Protein AF-A0A820SSL0-F1 (afdb_monomer_lite)

Foldseek 3Di:
DAFFDWDADPVRPDTDTFEGQAHAWAEWDQQPPPRFIKTWGQDDDDPDPQPDWTAIATTGGPAHAQPPQAHQALVGGDQVQADPVRHGVCNVRSHRHDHGDGTDGHPPPDRYDDFDCDPPDPPVRHRD

Structure (mmCIF, N/CA/C/O backbone):
data_AF-A0A820SSL0-F1
#
_entry.id   AF-A0A820SSL0-F1
#
loop_
_atom_site.group_PDB
_atom_site.id
_atom_site.type_symbol
_atom_site.label_atom_id
_atom_site.label_alt_id
_atom_site.label_comp_id
_atom_site.label_asym_id
_atom_site.label_entity_id
_atom_site.label_seq_id
_atom_site.pdbx_PDB_ins_code
_atom_site.Cartn_x
_atom_site.Cartn_y
_atom_site.Cartn_z
_atom_site.occupancy
_atom_site.B_iso_or_equiv
_atom_site.auth_seq_id
_atom_site.auth_comp_id
_atom_site.auth_asym_id
_atom_site.auth_atom_id
_atom_site.pdbx_PDB_model_num
ATOM 1 N N . SER A 1 1 ? 13.471 -0.426 10.256 1.00 48.84 1 SER A N 1
ATOM 2 C CA . SER A 1 1 ? 12.984 -0.529 8.867 1.00 48.84 1 SER A CA 1
ATOM 3 C C . SER A 1 1 ? 12.558 0.852 8.391 1.00 48.84 1 SER A C 1
ATOM 5 O O . SER A 1 1 ? 12.033 1.629 9.178 1.00 48.84 1 SER A O 1
ATOM 7 N N . ARG A 1 2 ? 12.840 1.214 7.138 1.00 61.12 2 ARG A N 1
ATOM 8 C CA . ARG A 1 2 ? 12.278 2.421 6.507 1.00 61.12 2 ARG A CA 1
ATOM 9 C C . ARG A 1 2 ? 11.179 1.932 5.554 1.00 61.12 2 ARG A C 1
ATOM 11 O O . ARG A 1 2 ? 11.377 0.899 4.927 1.00 61.12 2 ARG A O 1
ATOM 18 N N . ALA A 1 3 ? 10.042 2.624 5.486 1.00 87.81 3 ALA A N 1
ATOM 19 C CA . ALA A 1 3 ? 8.894 2.288 4.627 1.00 87.81 3 ALA A CA 1
ATOM 20 C C . ALA A 1 3 ? 8.020 1.043 4.981 1.00 87.81 3 ALA A C 1
ATOM 22 O O . ALA A 1 3 ? 7.424 0.434 4.091 1.00 87.81 3 ALA A O 1
ATOM 23 N N . SER A 1 4 ? 7.880 0.668 6.265 1.00 92.12 4 SER A N 1
ATOM 24 C CA . SER A 1 4 ? 6.981 -0.422 6.718 1.00 92.12 4 SER A CA 1
ATOM 25 C C . SER A 1 4 ? 6.323 -0.196 8.088 1.00 92.12 4 SER A C 1
ATOM 27 O O . SER A 1 4 ? 6.949 0.356 8.999 1.00 92.12 4 SER A O 1
ATOM 29 N N . VAL A 1 5 ? 5.036 -0.532 8.242 1.00 91.19 5 VAL A N 1
ATOM 30 C CA . VAL A 1 5 ? 4.324 -0.475 9.535 1.00 91.19 5 VAL A CA 1
ATOM 31 C C . VAL A 1 5 ? 4.722 -1.715 10.321 1.00 91.19 5 VAL A C 1
ATOM 33 O O . VAL A 1 5 ? 4.832 -2.799 9.749 1.00 91.19 5 VAL A O 1
ATOM 36 N N . GLN A 1 6 ? 5.051 -1.542 11.596 1.00 92.44 6 GLN A N 1
ATOM 37 C CA . GLN A 1 6 ? 5.452 -2.637 12.476 1.00 92.44 6 GLN A CA 1
ATOM 38 C C . GLN A 1 6 ? 4.385 -2.828 13.547 1.00 92.44 6 GLN A C 1
ATOM 40 O O . GLN A 1 6 ? 3.792 -1.849 14.000 1.00 92.44 6 GLN A O 1
ATOM 45 N N . VAL A 1 7 ? 4.182 -4.073 13.955 1.00 90.06 7 VAL A N 1
ATOM 46 C CA . VAL A 1 7 ? 3.406 -4.438 15.137 1.00 90.06 7 VAL A CA 1
ATOM 47 C C . VAL A 1 7 ? 4.369 -4.984 16.183 1.00 90.06 7 VAL A C 1
ATOM 49 O O . VAL A 1 7 ? 5.308 -5.707 15.854 1.00 90.06 7 VAL A O 1
ATOM 52 N N . ILE A 1 8 ? 4.168 -4.584 17.432 1.00 91.25 8 ILE A N 1
ATOM 53 C CA . ILE A 1 8 ? 4.969 -5.004 18.578 1.00 91.25 8 ILE A CA 1
ATOM 54 C C . ILE A 1 8 ? 4.033 -5.145 19.774 1.00 91.25 8 ILE A C 1
ATOM 56 O O . ILE A 1 8 ? 3.091 -4.361 19.924 1.00 91.25 8 ILE A O 1
ATOM 60 N N . ASN A 1 9 ? 4.269 -6.146 20.613 1.00 89.44 9 ASN A N 1
ATOM 61 C CA . ASN A 1 9 ? 3.546 -6.271 21.869 1.00 89.44 9 ASN A CA 1
ATOM 62 C C . ASN A 1 9 ? 3.908 -5.111 22.808 1.00 89.44 9 ASN A C 1
ATOM 64 O O . ASN A 1 9 ? 4.987 -4.526 22.715 1.00 89.44 9 ASN A O 1
ATOM 68 N N . LEU A 1 10 ? 3.023 -4.807 23.762 1.00 89.38 10 LEU A N 1
ATOM 69 C CA . LEU A 1 10 ? 3.254 -3.742 24.749 1.00 89.38 10 LEU A CA 1
ATOM 70 C C . LEU A 1 10 ? 4.480 -3.999 25.639 1.00 89.38 10 LEU A C 1
ATOM 72 O O . LEU A 1 10 ? 5.083 -3.055 26.140 1.00 89.38 10 LEU A O 1
ATOM 76 N N . ASP A 1 11 ? 4.860 -5.265 25.814 1.00 91.94 11 ASP A N 1
ATOM 77 C CA . ASP A 1 11 ? 6.071 -5.680 26.529 1.00 91.94 11 ASP A CA 1
ATOM 78 C C . ASP A 1 11 ? 7.350 -5.609 25.665 1.00 91.94 11 ASP A C 1
ATOM 80 O O . ASP A 1 11 ? 8.436 -5.949 26.133 1.00 91.94 11 ASP A O 1
ATOM 84 N N . GLY A 1 12 ? 7.236 -5.171 24.407 1.00 88.94 12 GLY A N 1
ATOM 85 C CA . GLY A 1 12 ? 8.340 -5.066 23.454 1.00 88.94 12 GLY A CA 1
ATOM 86 C C . GLY A 1 12 ? 8.670 -6.359 22.699 1.00 88.94 12 GLY A C 1
ATOM 87 O O . GLY A 1 12 ? 9.581 -6.360 21.869 1.00 88.94 12 GLY A O 1
ATOM 88 N N . SER A 1 13 ? 7.958 -7.460 22.945 1.00 92.75 13 SER A N 1
ATOM 89 C CA . SER A 1 13 ? 8.148 -8.721 22.222 1.00 92.75 13 SER A CA 1
ATOM 90 C C . SER A 1 13 ? 7.422 -8.743 20.867 1.00 92.75 13 SER A C 1
ATOM 92 O O . SER A 1 13 ? 6.624 -7.861 20.546 1.00 92.75 13 SER A O 1
ATOM 94 N N . ASN A 1 14 ? 7.705 -9.762 20.049 1.00 89.00 14 ASN A N 1
ATOM 95 C CA . ASN A 1 14 ? 7.016 -10.031 18.778 1.00 89.00 14 ASN A CA 1
ATOM 96 C C . ASN A 1 14 ? 7.006 -8.864 17.776 1.00 89.00 14 ASN A C 1
ATOM 98 O O . ASN A 1 14 ? 6.001 -8.613 17.116 1.00 89.00 14 ASN A O 1
ATOM 102 N N . ASN A 1 15 ? 8.134 -8.166 17.634 1.00 92.38 15 ASN A N 1
ATOM 103 C CA . ASN A 1 15 ? 8.278 -7.154 16.593 1.00 92.38 15 ASN A CA 1
ATOM 104 C C . 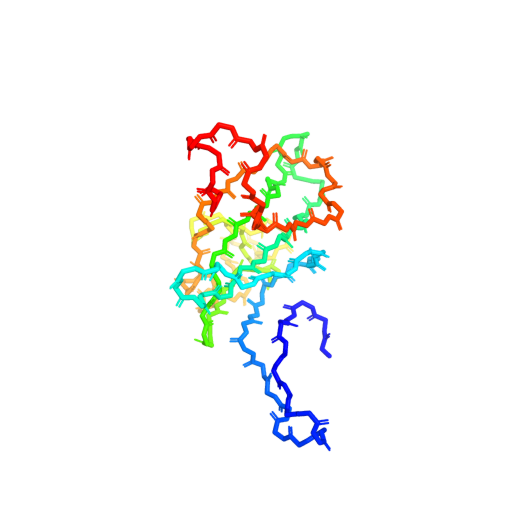ASN A 1 15 ? 8.210 -7.801 15.198 1.00 92.38 15 ASN A C 1
ATOM 106 O O . ASN A 1 15 ? 9.095 -8.575 14.824 1.00 92.38 15 ASN A O 1
ATOM 110 N N . ALA A 1 16 ? 7.175 -7.464 14.434 1.00 92.19 16 ALA A N 1
ATOM 111 C CA . ALA A 1 16 ? 6.946 -7.972 13.091 1.00 92.19 16 ALA A CA 1
ATOM 112 C C . ALA A 1 16 ? 6.541 -6.851 12.129 1.00 92.19 16 ALA A C 1
ATOM 114 O O . ALA A 1 16 ? 5.943 -5.842 12.508 1.00 92.19 16 ALA A O 1
ATOM 115 N N . THR A 1 17 ? 6.836 -7.045 10.843 1.00 94.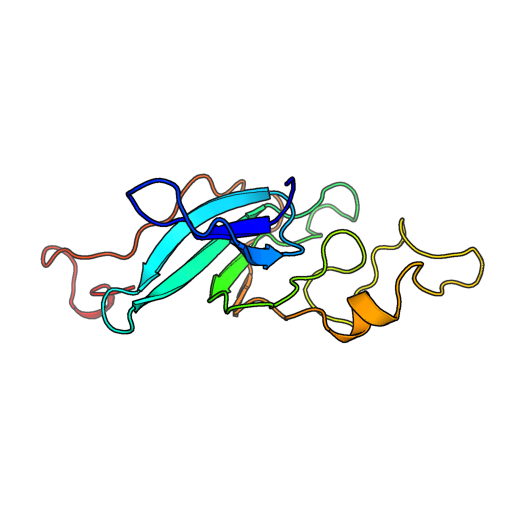56 17 THR A N 1
ATOM 116 C CA . THR A 1 17 ? 6.310 -6.165 9.797 1.00 94.56 17 THR A CA 1
ATOM 117 C C . THR A 1 17 ? 4.857 -6.511 9.528 1.00 94.56 17 THR A C 1
ATOM 119 O O . THR A 1 17 ? 4.559 -7.644 9.179 1.00 94.56 17 THR A O 1
ATOM 122 N N . PHE A 1 18 ? 3.971 -5.528 9.680 1.00 95.25 18 PHE A N 1
ATOM 123 C CA . PHE A 1 18 ? 2.548 -5.680 9.396 1.00 95.25 18 PHE A CA 1
ATOM 124 C C . PHE A 1 18 ? 2.255 -5.389 7.923 1.00 95.25 18 PHE A C 1
ATOM 126 O O . PHE A 1 18 ? 1.714 -6.226 7.228 1.00 95.25 18 PHE A O 1
ATOM 133 N N . ALA A 1 19 ? 2.690 -4.237 7.412 1.00 96.62 19 ALA A N 1
ATOM 134 C CA . ALA A 1 19 ? 2.558 -3.871 6.000 1.00 96.62 19 ALA A CA 1
ATOM 135 C C . ALA A 1 19 ? 3.795 -3.100 5.536 1.00 96.62 19 ALA A C 1
ATOM 137 O O . ALA A 1 19 ? 4.489 -2.472 6.346 1.00 96.62 19 ALA A O 1
ATOM 138 N N . TRP A 1 20 ? 4.101 -3.122 4.242 1.00 96.50 20 TRP A N 1
ATOM 139 C CA . TRP A 1 20 ? 5.352 -2.569 3.720 1.00 96.50 20 TRP A CA 1
ATOM 140 C C . TRP A 1 20 ? 5.205 -1.985 2.314 1.00 96.50 20 TRP A C 1
ATOM 142 O O . TRP A 1 20 ? 4.145 -2.038 1.699 1.00 96.50 20 TRP A O 1
ATOM 152 N N . GLY A 1 21 ? 6.259 -1.334 1.821 1.00 96.12 21 GLY A N 1
ATOM 153 C CA . GLY A 1 21 ? 6.180 -0.593 0.560 1.00 96.12 21 GLY A CA 1
ATOM 154 C C . GLY A 1 21 ? 5.387 0.704 0.671 1.00 96.12 21 GLY A C 1
ATOM 155 O O . GLY A 1 21 ? 4.758 1.117 -0.293 1.00 96.12 21 GLY A O 1
ATOM 156 N N . LEU A 1 22 ? 5.441 1.356 1.831 1.00 94.19 22 LEU A N 1
ATOM 157 C CA . LEU A 1 22 ? 4.755 2.617 2.117 1.00 94.19 22 LEU A CA 1
ATOM 158 C C . LEU A 1 22 ? 5.823 3.720 2.243 1.00 94.19 22 LEU A C 1
ATOM 160 O O . LEU A 1 22 ? 6.584 3.668 3.204 1.00 94.19 22 LEU A O 1
ATOM 164 N N . ARG A 1 23 ? 5.938 4.692 1.322 1.00 92.00 23 ARG A N 1
ATOM 165 C CA . ARG A 1 23 ? 7.073 5.653 1.282 1.00 92.00 23 ARG A CA 1
ATOM 166 C C . ARG A 1 23 ? 7.278 6.403 2.604 1.00 92.00 23 ARG A C 1
ATOM 168 O O . ARG A 1 23 ? 8.286 6.194 3.282 1.00 92.00 23 ARG A O 1
ATOM 175 N N . ASN A 1 24 ? 6.340 7.284 2.949 1.00 88.12 24 ASN A N 1
ATOM 176 C CA . ASN A 1 24 ? 6.392 8.109 4.151 1.00 88.12 24 ASN A CA 1
ATOM 177 C C . ASN A 1 24 ? 5.027 8.105 4.844 1.00 88.12 24 ASN A C 1
ATOM 179 O O . ASN A 1 24 ? 4.066 8.662 4.335 1.00 88.12 24 ASN A O 1
ATOM 183 N N . ARG A 1 25 ? 4.939 7.433 5.989 1.00 86.62 25 ARG A N 1
ATOM 184 C CA . ARG A 1 25 ? 3.687 7.166 6.707 1.00 86.62 25 ARG A CA 1
ATOM 185 C C . ARG A 1 25 ? 3.583 8.183 7.817 1.00 86.62 25 ARG A C 1
ATOM 187 O O . ARG A 1 25 ? 4.543 8.323 8.571 1.00 86.62 25 ARG A O 1
ATOM 194 N N . VAL A 1 26 ? 2.451 8.860 7.900 1.00 81.44 26 VAL A N 1
ATOM 195 C CA . VAL A 1 26 ? 2.306 10.051 8.746 1.00 81.44 26 VAL A CA 1
ATOM 196 C C . VAL A 1 26 ? 1.204 9.927 9.782 1.00 81.44 26 VAL A C 1
ATOM 198 O O . VAL A 1 26 ? 1.431 10.298 10.924 1.00 81.44 26 VAL A O 1
ATOM 201 N N . GLY A 1 27 ? 0.075 9.314 9.426 1.00 81.94 27 GLY A N 1
ATOM 202 C CA . GLY A 1 27 ? -1.018 9.024 10.354 1.00 81.94 27 GLY A CA 1
ATOM 203 C C . GLY A 1 27 ? -1.377 7.546 10.308 1.00 81.94 27 GLY A C 1
ATOM 204 O O . GLY A 1 27 ? -1.390 6.960 9.223 1.00 81.94 27 GLY A O 1
ATOM 205 N N . ILE A 1 28 ? -1.655 6.956 11.469 1.00 88.56 28 ILE A N 1
ATOM 206 C CA . ILE A 1 28 ? -2.251 5.625 11.605 1.00 88.56 28 ILE A CA 1
ATOM 207 C C . ILE A 1 28 ? -3.391 5.690 12.618 1.00 88.56 28 ILE A C 1
ATOM 209 O O . ILE A 1 28 ? -3.227 6.264 13.691 1.00 88.56 28 ILE A O 1
ATOM 213 N N . ASP A 1 29 ? -4.532 5.088 12.300 1.00 89.19 29 ASP A N 1
ATOM 214 C CA . ASP A 1 29 ? -5.637 4.954 13.252 1.00 89.19 29 ASP A CA 1
ATOM 215 C C . ASP A 1 29 ? -6.427 3.677 12.966 1.00 89.19 29 ASP A C 1
ATOM 217 O O . ASP A 1 29 ? -6.423 3.144 11.851 1.00 89.19 29 ASP A O 1
ATOM 221 N N . PHE A 1 30 ? -7.103 3.186 13.995 1.00 89.31 30 PHE A N 1
ATOM 222 C CA . PHE A 1 30 ? -8.023 2.069 13.890 1.00 89.31 30 PHE A CA 1
ATOM 223 C C . PHE A 1 30 ? -9.428 2.593 13.615 1.00 89.31 30 PHE A C 1
ATOM 225 O O . PHE A 1 30 ? -9.951 3.440 14.348 1.00 89.31 30 PHE A O 1
ATOM 232 N N . HIS A 1 31 ? -10.064 2.050 12.582 1.00 88.88 31 HIS A N 1
ATOM 233 C CA . HIS A 1 31 ? -11.449 2.362 12.276 1.00 88.88 31 HIS A CA 1
ATOM 234 C C . HIS A 1 31 ? -12.349 1.941 13.456 1.00 88.88 31 HIS A C 1
ATOM 236 O O . HIS A 1 31 ? -12.325 0.776 13.867 1.00 88.88 31 HIS A O 1
ATOM 242 N N . PRO A 1 32 ? -13.173 2.849 14.015 1.00 83.75 32 PRO A N 1
ATOM 243 C CA . PRO A 1 32 ? -13.780 2.676 15.339 1.00 83.75 32 PRO A CA 1
ATOM 244 C C . PRO A 1 32 ? -14.840 1.570 15.410 1.00 83.75 32 PRO A C 1
ATOM 246 O O . PRO A 1 32 ? -15.192 1.138 16.505 1.00 83.75 32 PRO A O 1
ATOM 249 N N . LYS A 1 33 ? -15.367 1.118 14.264 1.00 84.19 33 LYS A N 1
ATOM 250 C CA . LYS A 1 33 ? -16.371 0.042 14.204 1.00 84.19 33 LYS A CA 1
ATOM 251 C C . LYS A 1 33 ? -15.800 -1.313 13.812 1.00 84.19 33 LYS A C 1
ATOM 253 O O . LYS A 1 33 ? -16.289 -2.327 14.290 1.00 84.19 33 LYS A O 1
ATOM 258 N N . THR A 1 34 ? -14.824 -1.332 12.907 1.00 91.00 34 THR A N 1
ATOM 259 C CA . THR A 1 34 ? -14.305 -2.585 12.330 1.00 91.00 34 THR A CA 1
ATOM 260 C C . THR A 1 34 ? -12.989 -3.014 12.961 1.00 91.00 34 THR A C 1
ATOM 262 O O . THR A 1 34 ? -12.638 -4.184 12.877 1.00 91.00 34 THR A O 1
ATOM 265 N N . GLY A 1 35 ? -12.264 -2.093 13.607 1.00 89.94 35 GLY A N 1
ATOM 266 C CA . GLY A 1 35 ? -10.923 -2.351 14.126 1.00 89.94 35 GLY A CA 1
ATOM 267 C C . GLY A 1 35 ? -9.858 -2.467 13.034 1.00 89.94 35 GLY A C 1
ATOM 268 O O . GLY A 1 35 ? -8.727 -2.833 13.333 1.00 89.94 35 GLY A O 1
ATOM 269 N N . ASP A 1 36 ? -10.198 -2.159 11.781 1.00 92.81 36 ASP A N 1
ATOM 270 C CA . ASP A 1 36 ? -9.243 -2.154 10.677 1.00 92.81 36 ASP A CA 1
ATOM 271 C C . ASP A 1 36 ? -8.203 -1.046 10.862 1.00 92.81 36 ASP A C 1
ATOM 273 O O . ASP A 1 36 ? -8.546 0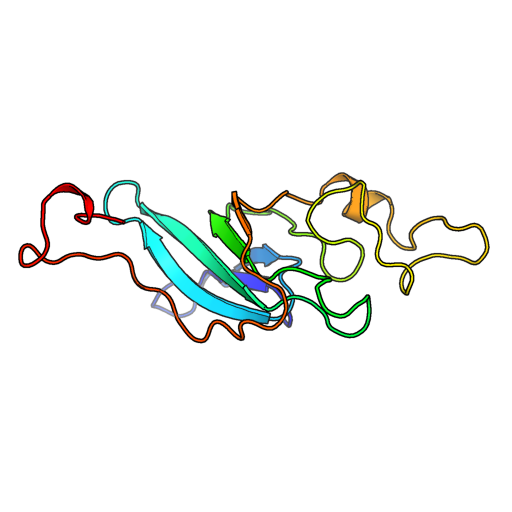.081 11.226 1.00 92.81 36 ASP A O 1
ATOM 277 N N . LEU A 1 37 ? -6.941 -1.351 10.567 1.00 93.38 37 LEU A N 1
ATOM 278 C CA . LEU A 1 37 ? -5.853 -0.382 10.629 1.00 93.38 37 LEU A CA 1
ATOM 279 C C . LEU A 1 37 ? -5.761 0.395 9.315 1.00 93.38 37 LEU A C 1
ATOM 281 O O . LEU A 1 37 ? -5.627 -0.197 8.244 1.00 93.38 37 LEU A O 1
ATOM 285 N N . TYR A 1 38 ? -5.777 1.720 9.407 1.00 94.12 38 TYR A N 1
ATOM 286 C CA . TYR A 1 38 ? -5.603 2.622 8.274 1.00 94.12 38 TYR A CA 1
ATOM 287 C C . TYR A 1 38 ? -4.317 3.427 8.399 1.00 94.12 38 TYR A C 1
ATOM 289 O O . TYR A 1 38 ? -3.833 3.685 9.502 1.00 94.12 38 TYR A O 1
ATOM 297 N N . VAL A 1 39 ? -3.773 3.843 7.256 1.00 93.06 39 VAL A N 1
ATOM 298 C CA . VAL A 1 39 ? -2.572 4.678 7.174 1.00 93.06 39 VAL A CA 1
ATOM 299 C C . VAL A 1 39 ? -2.737 5.784 6.136 1.00 93.06 39 VAL A C 1
ATOM 301 O O . VAL A 1 39 ? -3.308 5.558 5.069 1.00 93.06 39 VAL A O 1
ATOM 304 N N . CYS A 1 40 ? -2.175 6.956 6.428 1.00 91.00 40 CYS A N 1
ATOM 305 C CA . CYS A 1 40 ? -1.911 8.004 5.443 1.00 91.00 40 CYS A CA 1
ATOM 306 C C . CYS A 1 40 ? -0.456 7.929 4.974 1.00 91.00 40 CYS A C 1
ATOM 308 O O . CYS A 1 40 ? 0.465 7.825 5.796 1.00 91.00 40 CYS A O 1
ATOM 310 N N . VAL A 1 41 ? -0.241 8.021 3.664 1.00 90.19 41 VAL A N 1
ATOM 311 C CA . VAL A 1 41 ? 1.083 7.973 3.042 1.00 90.19 41 VAL A CA 1
ATOM 312 C C . VAL A 1 41 ? 1.294 9.186 2.155 1.00 90.19 41 VAL A C 1
ATOM 314 O O . VAL A 1 41 ? 0.505 9.444 1.249 1.00 90.19 41 VAL A O 1
ATOM 317 N N . GLN A 1 42 ? 2.405 9.877 2.398 1.00 88.06 42 GLN A N 1
ATOM 318 C CA . GLN A 1 42 ? 2.948 10.860 1.476 1.00 88.06 42 GLN A CA 1
ATOM 319 C C . GLN A 1 42 ? 3.798 10.156 0.418 1.00 88.06 42 GLN A C 1
ATOM 321 O O . GLN A 1 42 ? 4.772 9.456 0.741 1.00 88.06 42 GLN A O 1
ATOM 326 N N . GLU A 1 43 ? 3.424 10.323 -0.843 1.00 85.12 43 GLU A N 1
ATOM 327 C CA . GLU A 1 43 ? 4.056 9.669 -1.983 1.00 85.12 43 GLU A CA 1
ATOM 328 C C . GLU A 1 43 ? 5.193 10.502 -2.574 1.00 85.12 43 GLU A C 1
ATOM 330 O O . GLU A 1 43 ? 5.639 11.492 -2.003 1.00 85.12 43 GLU A O 1
ATOM 335 N N . ARG A 1 44 ? 5.825 9.971 -3.617 1.00 85.12 44 ARG A N 1
ATOM 336 C CA . ARG A 1 44 ? 7.089 10.475 -4.161 1.00 85.12 44 ARG A CA 1
ATOM 337 C C . ARG A 1 44 ? 6.960 11.752 -4.975 1.00 85.12 44 ARG A C 1
ATOM 339 O O . ARG A 1 44 ? 5.996 11.953 -5.700 1.00 85.12 44 ARG A O 1
ATOM 346 N N . ASP A 1 45 ? 8.061 12.493 -4.967 1.00 79.25 45 ASP A N 1
ATOM 347 C CA . ASP A 1 45 ? 8.215 13.729 -5.718 1.00 79.25 45 ASP A CA 1
ATOM 348 C C . ASP A 1 45 ? 8.862 13.514 -7.095 1.00 79.25 45 ASP A C 1
ATOM 350 O O . ASP A 1 45 ? 9.540 12.501 -7.349 1.00 79.25 45 ASP A O 1
ATOM 354 N N . GLY A 1 46 ? 8.692 14.514 -7.965 1.00 76.00 46 GLY A N 1
ATOM 355 C CA . GLY A 1 46 ? 9.464 14.681 -9.197 1.00 76.00 46 GLY A CA 1
ATOM 356 C C . GLY A 1 46 ? 9.047 13.783 -10.362 1.00 76.00 46 GLY A C 1
ATOM 357 O O . GLY A 1 46 ? 9.891 13.486 -11.205 1.00 76.00 46 GLY A O 1
ATOM 358 N N . LEU A 1 47 ? 7.790 13.322 -10.403 1.00 79.19 47 LEU A N 1
ATOM 359 C CA . LEU A 1 47 ? 7.215 12.621 -11.565 1.00 79.19 47 LEU A CA 1
ATOM 360 C C . LEU A 1 47 ? 6.180 13.462 -12.336 1.00 79.19 47 LEU A C 1
ATOM 362 O O . LEU A 1 47 ? 5.606 12.982 -13.310 1.00 79.19 47 LEU A O 1
ATOM 366 N N . GLY A 1 48 ? 5.984 14.713 -11.927 1.00 74.69 48 GLY A N 1
ATOM 367 C CA . GLY A 1 48 ? 5.012 15.661 -12.467 1.00 74.69 48 GLY A CA 1
ATOM 368 C C . GLY A 1 48 ? 4.360 16.433 -11.322 1.00 74.69 48 GLY A C 1
ATOM 369 O O . GLY A 1 48 ? 4.422 15.984 -10.183 1.00 74.69 48 GLY A O 1
ATOM 370 N N . ASP A 1 49 ? 3.748 17.578 -11.615 1.00 64.88 49 ASP A N 1
ATOM 371 C CA . ASP A 1 49 ? 3.215 18.470 -10.572 1.00 64.88 49 ASP A CA 1
ATOM 372 C C . ASP A 1 49 ? 2.044 17.849 -9.784 1.00 64.88 49 ASP A C 1
ATOM 374 O O . ASP A 1 49 ? 1.875 18.137 -8.604 1.00 64.88 49 ASP A O 1
ATOM 378 N N . ASP A 1 50 ? 1.285 16.941 -10.407 1.00 65.50 50 ASP A N 1
ATOM 379 C CA . ASP A 1 50 ? 0.156 16.226 -9.788 1.00 65.50 50 ASP A CA 1
ATOM 380 C C . ASP A 1 50 ? 0.445 14.731 -9.543 1.00 65.50 50 ASP A C 1
ATOM 382 O O . ASP A 1 50 ? -0.454 13.957 -9.198 1.00 65.50 50 ASP A O 1
ATOM 386 N N . LEU A 1 51 ? 1.694 14.294 -9.749 1.00 69.88 51 LEU A N 1
ATOM 387 C CA . LEU A 1 51 ? 2.093 12.891 -9.668 1.00 69.88 51 LEU A CA 1
ATOM 388 C C . LEU A 1 51 ? 3.316 12.721 -8.745 1.00 69.88 51 LEU A C 1
ATOM 390 O O . LEU A 1 51 ? 4.395 13.240 -9.016 1.00 69.88 51 LEU A O 1
ATOM 394 N N . VAL A 1 52 ? 3.248 11.918 -7.682 1.00 81.50 52 VAL A N 1
ATOM 395 C CA . VAL A 1 52 ? 2.267 10.855 -7.375 1.00 81.50 52 VAL A CA 1
ATOM 396 C C . VAL A 1 52 ? 1.297 11.296 -6.267 1.00 81.50 52 VAL A C 1
ATOM 398 O O . VAL A 1 52 ? 1.750 11.930 -5.317 1.00 81.50 52 VAL A O 1
ATOM 401 N N . PRO A 1 53 ? -0.008 10.948 -6.333 1.00 83.06 53 PRO A N 1
ATOM 402 C CA . PRO A 1 53 ? -0.960 11.287 -5.276 1.00 83.06 53 PRO A CA 1
ATOM 403 C C . PRO A 1 53 ? -0.574 10.678 -3.926 1.00 83.06 53 PRO A C 1
ATOM 405 O O . PRO A 1 53 ? -0.213 9.499 -3.844 1.00 83.06 53 PRO A O 1
ATOM 408 N N . ASP A 1 54 ? -0.739 11.470 -2.867 1.00 87.00 54 ASP A N 1
ATOM 409 C CA . ASP A 1 54 ? -0.789 10.959 -1.498 1.00 87.00 54 ASP A CA 1
ATOM 410 C C . ASP A 1 54 ? -2.036 10.075 -1.338 1.00 87.00 54 ASP A C 1
ATOM 412 O O . ASP A 1 54 ? -3.000 10.195 -2.099 1.00 87.00 54 ASP A O 1
ATOM 416 N N . TYR A 1 55 ? -2.053 9.178 -0.354 1.00 89.62 55 TYR A N 1
ATOM 417 C CA . TYR A 1 55 ? -3.202 8.291 -0.173 1.00 89.62 55 TYR A CA 1
ATOM 418 C C . TYR A 1 55 ? -3.510 7.943 1.275 1.00 89.62 55 TYR A C 1
ATOM 420 O O . TYR A 1 55 ? -2.654 7.991 2.159 1.00 89.62 55 TYR A O 1
ATOM 428 N N . PHE A 1 56 ? -4.757 7.534 1.479 1.00 90.38 56 PHE A N 1
ATOM 429 C CA . PHE A 1 56 ? -5.267 6.902 2.683 1.00 90.38 56 PHE A CA 1
ATOM 430 C C . PHE A 1 56 ? -5.809 5.523 2.318 1.00 90.38 56 PHE A C 1
ATOM 432 O O . PHE A 1 56 ? -6.542 5.367 1.339 1.00 90.38 56 PHE A O 1
ATOM 439 N N . THR A 1 57 ? -5.426 4.506 3.081 1.00 94.38 57 THR A N 1
ATOM 440 C CA . THR A 1 57 ? -5.849 3.136 2.793 1.00 94.38 57 THR A CA 1
ATOM 441 C C . THR A 1 57 ? -5.842 2.271 4.035 1.00 94.38 57 THR A C 1
ATOM 443 O O . THR A 1 57 ? -5.066 2.498 4.971 1.00 94.38 57 THR A O 1
ATOM 446 N N . ARG A 1 58 ? -6.711 1.266 4.028 1.00 95.62 58 ARG A N 1
ATOM 447 C CA . ARG A 1 58 ? -6.664 0.157 4.967 1.00 95.62 58 ARG A CA 1
ATOM 448 C C . ARG A 1 58 ? -5.433 -0.685 4.667 1.00 95.62 58 ARG A C 1
ATOM 450 O O . ARG A 1 58 ? -5.229 -1.064 3.523 1.00 95.62 58 ARG A O 1
ATOM 457 N N . ILE A 1 59 ? -4.657 -1.031 5.687 1.00 95.69 59 ILE A N 1
ATOM 458 C CA . ILE A 1 59 ? -3.528 -1.955 5.552 1.00 95.69 59 ILE A CA 1
ATOM 459 C C . ILE A 1 59 ? -3.837 -3.296 6.200 1.00 95.69 59 ILE A C 1
ATOM 461 O O . ILE A 1 59 ? -4.483 -3.363 7.246 1.00 95.69 59 ILE A O 1
ATOM 465 N N . GLN A 1 60 ? -3.345 -4.370 5.590 1.00 95.50 60 GLN A N 1
ATOM 466 C CA . GLN A 1 60 ? -3.456 -5.724 6.123 1.00 95.50 60 GLN A CA 1
ATOM 467 C C . GLN A 1 60 ? -2.080 -6.367 6.259 1.00 95.50 60 GLN A C 1
ATOM 469 O O . GLN A 1 60 ? -1.102 -5.920 5.653 1.00 95.50 60 GLN A O 1
ATOM 474 N N . GLN A 1 61 ? -2.036 -7.431 7.060 1.00 95.50 61 GLN A N 1
ATOM 475 C CA . GLN A 1 61 ? -0.832 -8.212 7.294 1.00 95.50 61 GLN A CA 1
ATOM 476 C C . GLN A 1 61 ? -0.220 -8.685 5.961 1.00 95.50 61 GLN A C 1
ATOM 478 O O . GLN A 1 61 ? -0.919 -9.187 5.082 1.00 95.50 61 GLN A O 1
ATOM 483 N N . ASP A 1 62 ? 1.093 -8.507 5.840 1.00 95.38 62 ASP A N 1
ATOM 484 C CA . ASP A 1 62 ? 1.968 -8.885 4.725 1.00 95.38 62 ASP A CA 1
ATOM 485 C C . ASP A 1 62 ? 1.739 -8.151 3.392 1.00 95.38 62 ASP A C 1
ATOM 487 O O . ASP A 1 62 ? 2.428 -8.424 2.404 1.00 95.38 62 ASP A O 1
ATOM 491 N N . GLU A 1 63 ? 0.844 -7.162 3.343 1.00 97.00 63 GLU A N 1
ATOM 492 C CA . GLU A 1 63 ? 0.570 -6.433 2.105 1.00 97.00 63 GLU A CA 1
ATOM 493 C C . GLU A 1 63 ? 1.671 -5.436 1.712 1.00 97.00 63 GLU A C 1
ATOM 495 O O . GLU A 1 63 ? 2.278 -4.756 2.550 1.00 97.00 63 GLU A O 1
ATOM 500 N N . PHE A 1 64 ? 1.889 -5.333 0.395 1.00 97.31 64 PHE A N 1
ATOM 501 C CA . PHE A 1 64 ? 2.869 -4.452 -0.231 1.00 97.31 64 PHE A CA 1
ATOM 502 C C . PHE A 1 64 ? 2.204 -3.325 -1.024 1.00 97.31 64 PHE A C 1
ATOM 504 O O . PHE A 1 64 ? 1.391 -3.577 -1.911 1.00 97.31 64 PHE A O 1
ATOM 511 N N . TYR A 1 65 ? 2.618 -2.084 -0.774 1.00 96.88 65 TYR A N 1
ATOM 512 C CA . TYR A 1 65 ? 2.012 -0.877 -1.353 1.00 96.88 65 TYR A CA 1
ATOM 513 C C . TYR A 1 65 ? 2.885 -0.187 -2.414 1.00 96.88 65 TYR A C 1
ATOM 515 O O . TYR A 1 65 ? 2.707 0.984 -2.740 1.00 96.88 65 TYR A O 1
ATOM 523 N N . GLY A 1 66 ? 3.819 -0.932 -3.007 1.00 95.75 66 GLY A N 1
ATOM 524 C CA . GLY A 1 66 ? 4.492 -0.534 -4.243 1.00 95.75 66 GLY A CA 1
ATOM 525 C C . GLY A 1 66 ? 5.830 0.168 -4.062 1.00 95.75 66 GLY A C 1
ATOM 526 O O . GLY A 1 66 ? 6.717 -0.021 -4.896 1.00 95.75 66 GLY A O 1
ATOM 527 N N . TRP A 1 67 ? 6.051 0.932 -2.988 1.00 95.75 67 TRP A N 1
ATOM 528 C CA . TRP A 1 67 ? 7.320 1.647 -2.817 1.00 95.75 67 TRP A CA 1
ATOM 529 C C . TRP A 1 67 ? 8.524 0.687 -2.691 1.00 95.75 67 TRP A C 1
ATOM 531 O O . TRP A 1 67 ? 8.476 -0.251 -1.895 1.00 95.75 67 TRP A O 1
ATOM 541 N N . PRO A 1 68 ? 9.657 0.937 -3.381 1.00 95.12 68 PRO A N 1
ATOM 542 C CA . PRO A 1 68 ? 9.918 2.046 -4.305 1.00 95.12 68 PRO A CA 1
ATOM 543 C C . PRO A 1 68 ? 9.652 1.722 -5.789 1.00 95.12 68 PRO A C 1
ATOM 545 O O . PRO A 1 68 ? 9.969 2.545 -6.641 1.00 95.12 68 PRO A O 1
ATOM 548 N N . PHE A 1 69 ? 9.139 0.537 -6.124 1.00 96.00 69 PHE A N 1
ATOM 549 C CA . PHE A 1 69 ? 9.119 -0.012 -7.489 1.00 96.00 69 PHE A CA 1
ATOM 550 C C . PHE A 1 69 ? 7.900 0.383 -8.330 1.00 96.00 69 PHE A C 1
ATOM 552 O O . PHE A 1 69 ? 8.011 0.463 -9.551 1.00 96.00 69 PHE A O 1
ATOM 559 N N . ALA A 1 70 ? 6.760 0.637 -7.696 1.00 95.25 70 ALA A N 1
ATOM 560 C CA . ALA A 1 70 ? 5.514 1.068 -8.325 1.00 95.25 70 ALA A CA 1
ATOM 561 C C . ALA A 1 70 ? 4.795 2.098 -7.444 1.00 95.25 70 ALA A C 1
ATOM 563 O O . ALA A 1 70 ? 5.181 2.314 -6.290 1.00 95.25 70 ALA A O 1
ATOM 564 N N . TYR A 1 71 ? 3.770 2.749 -7.988 1.00 93.31 71 TYR A N 1
ATOM 565 C CA . TYR A 1 71 ? 2.857 3.626 -7.252 1.00 93.31 71 TYR A CA 1
ATOM 566 C C . TYR A 1 71 ? 1.410 3.311 -7.625 1.00 93.31 71 TYR A C 1
ATOM 568 O O . TYR A 1 71 ? 1.133 3.042 -8.779 1.00 93.31 71 TYR A O 1
ATOM 576 N N . MET A 1 72 ? 0.474 3.355 -6.678 1.00 88.94 72 MET A N 1
ATOM 577 C CA . MET A 1 72 ? -0.975 3.149 -6.884 1.00 88.94 72 MET A CA 1
ATOM 578 C C . MET A 1 72 ? -1.437 1.786 -7.435 1.00 88.94 72 MET A C 1
ATOM 580 O O . MET A 1 72 ? -2.531 1.359 -7.101 1.00 88.94 72 MET A O 1
ATOM 584 N N . SER A 1 73 ? -0.713 1.111 -8.327 1.00 93.75 73 SER A N 1
ATOM 585 C CA . SER A 1 73 ? -1.083 -0.202 -8.869 1.00 93.75 73 SER A CA 1
ATOM 586 C C . SER A 1 73 ? 0.097 -0.852 -9.606 1.00 93.75 73 SER A C 1
ATOM 588 O O . SER A 1 73 ? 1.039 -0.150 -9.987 1.00 93.75 73 SER A O 1
ATOM 590 N N . PRO A 1 74 ? 0.024 -2.157 -9.933 1.00 95.56 74 PRO A N 1
ATOM 591 C CA . PRO A 1 74 ? 1.043 -2.836 -10.737 1.00 95.56 74 PRO A CA 1
ATOM 592 C C . PRO A 1 74 ? 1.273 -2.237 -12.135 1.00 95.56 74 PRO A C 1
ATOM 594 O O . PRO A 1 74 ? 2.290 -2.516 -12.764 1.00 95.56 74 PRO A O 1
ATOM 597 N N . LYS A 1 75 ? 0.338 -1.424 -12.651 1.00 94.19 75 LYS A N 1
ATOM 598 C CA . LYS A 1 75 ? 0.448 -0.795 -13.980 1.00 94.19 75 LYS A CA 1
ATOM 599 C C . LYS A 1 75 ? 1.384 0.413 -13.998 1.00 94.19 75 LYS A C 1
ATOM 601 O O . LYS A 1 75 ? 1.837 0.821 -15.062 1.00 94.19 75 LY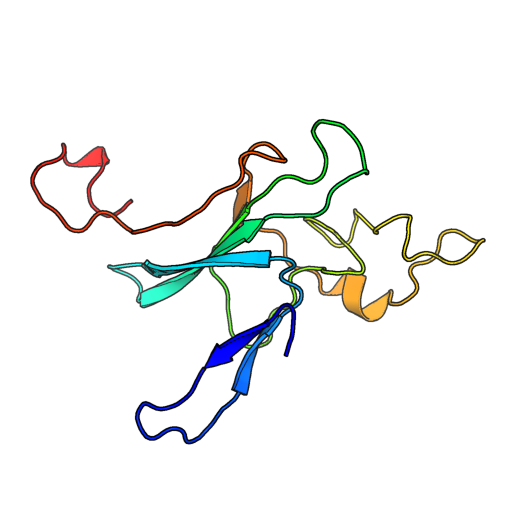S A O 1
ATOM 606 N N . PHE A 1 76 ? 1.659 0.990 -12.837 1.00 94.06 76 PHE A N 1
ATOM 607 C CA . PHE A 1 76 ? 2.376 2.249 -12.694 1.00 94.06 76 PHE A CA 1
ATOM 608 C C . PHE A 1 76 ? 3.750 1.993 -12.082 1.00 94.06 76 PHE A C 1
ATOM 610 O O . PHE A 1 76 ? 3.985 2.162 -10.884 1.00 94.06 76 PHE A O 1
ATOM 617 N N . ILE A 1 77 ? 4.661 1.529 -12.929 1.00 95.81 77 ILE A N 1
ATOM 618 C CA . ILE A 1 77 ? 6.050 1.270 -12.553 1.00 95.81 77 ILE A CA 1
ATOM 619 C C . ILE A 1 77 ? 6.760 2.611 -12.350 1.00 95.81 77 ILE A C 1
ATOM 621 O O . ILE A 1 77 ? 6.583 3.536 -13.143 1.00 95.81 77 ILE A O 1
ATOM 625 N N . ASP A 1 78 ? 7.584 2.727 -11.306 1.00 94.69 78 ASP A N 1
ATOM 626 C CA . ASP A 1 78 ? 8.419 3.915 -11.141 1.00 94.69 78 ASP A CA 1
ATOM 627 C C . ASP A 1 78 ? 9.485 3.946 -12.252 1.00 94.69 78 ASP A C 1
ATOM 629 O O . ASP A 1 78 ? 10.322 3.037 -12.314 1.00 94.69 78 ASP A O 1
ATOM 633 N N . PRO A 1 79 ? 9.512 4.981 -13.112 1.00 93.56 79 PRO A N 1
ATOM 634 C CA . PRO A 1 79 ? 10.451 5.055 -14.231 1.00 93.56 79 PRO A CA 1
ATOM 635 C C . PRO A 1 79 ? 11.915 5.172 -13.782 1.00 93.56 79 PRO A C 1
ATOM 637 O O . PRO A 1 79 ? 12.824 4.949 -14.573 1.00 93.56 79 PRO A O 1
ATOM 640 N N . ARG A 1 80 ? 12.180 5.472 -12.504 1.00 94.31 80 ARG A N 1
ATOM 641 C CA . ARG A 1 80 ? 13.533 5.471 -11.921 1.00 94.31 80 ARG A CA 1
ATOM 642 C C . ARG A 1 80 ? 13.984 4.071 -11.491 1.00 94.31 80 ARG A C 1
ATOM 644 O O . ARG A 1 80 ? 15.123 3.900 -11.062 1.00 94.31 80 ARG A O 1
ATOM 651 N N . ARG A 1 81 ? 13.095 3.072 -11.552 1.00 95.56 81 ARG A N 1
ATOM 652 C CA . ARG A 1 81 ? 13.306 1.684 -11.103 1.00 95.56 81 ARG A CA 1
ATOM 653 C C . ARG A 1 81 ? 13.102 0.669 -12.225 1.00 95.56 81 ARG A C 1
ATOM 655 O O . ARG A 1 81 ? 12.679 -0.459 -11.970 1.00 95.56 81 ARG A O 1
ATOM 662 N N . VAL A 1 82 ? 13.438 1.051 -13.453 1.00 96.56 82 VAL A N 1
ATOM 663 C CA . VAL A 1 82 ? 13.430 0.168 -14.625 1.00 96.56 82 VAL A CA 1
ATOM 664 C C . VAL A 1 82 ? 14.840 -0.032 -15.181 1.00 96.56 82 VAL A C 1
ATOM 666 O O . VAL A 1 82 ? 15.734 0.785 -14.961 1.00 96.56 82 VAL A O 1
ATOM 669 N N . PHE A 1 83 ? 15.052 -1.137 -15.890 1.00 96.44 83 PHE A N 1
ATOM 670 C CA . PHE A 1 83 ? 16.213 -1.330 -16.756 1.00 96.44 83 PHE A CA 1
ATOM 671 C C . PHE A 1 83 ? 16.050 -0.540 -18.064 1.00 96.44 83 PHE A C 1
ATOM 673 O O . PHE A 1 83 ? 14.965 -0.054 -18.377 1.00 96.44 83 PHE A O 1
ATOM 680 N N . ALA A 1 84 ? 17.110 -0.460 -18.875 1.00 94.38 84 ALA A N 1
ATOM 681 C CA . ALA A 1 84 ? 17.091 0.256 -20.157 1.00 94.38 84 ALA A CA 1
ATOM 682 C C . ALA A 1 84 ? 16.014 -0.250 -21.140 1.00 94.38 84 ALA A C 1
ATOM 684 O O . ALA A 1 84 ? 15.565 0.496 -22.003 1.00 94.38 84 ALA A O 1
ATOM 685 N N . ASN A 1 85 ? 15.573 -1.503 -20.992 1.00 93.38 85 ASN A N 1
ATOM 686 C CA . ASN A 1 85 ? 14.493 -2.097 -21.783 1.00 93.38 85 ASN A CA 1
ATOM 687 C C . ASN A 1 85 ? 13.079 -1.790 -21.237 1.00 93.38 85 ASN A C 1
ATOM 689 O O . ASN A 1 85 ? 12.113 -2.401 -21.687 1.00 93.38 85 ASN A O 1
ATOM 693 N N . GLY A 1 86 ? 12.952 -0.918 -20.230 1.00 91.75 86 GLY A N 1
ATOM 694 C CA . GLY A 1 86 ? 11.681 -0.534 -19.607 1.00 91.75 86 GLY A CA 1
ATOM 695 C C . GLY A 1 86 ? 11.112 -1.540 -18.600 1.00 91.75 86 GLY A C 1
ATOM 696 O O . GLY A 1 86 ? 10.075 -1.278 -17.997 1.00 91.75 86 GLY A O 1
ATOM 697 N N . THR A 1 87 ? 11.772 -2.680 -18.371 1.00 94.56 87 THR A N 1
ATOM 698 C CA . THR A 1 87 ? 11.309 -3.680 -17.394 1.00 94.56 87 THR A CA 1
ATOM 699 C C . THR A 1 87 ? 11.638 -3.230 -15.973 1.00 94.56 87 THR A C 1
ATOM 701 O O . THR A 1 87 ? 12.748 -2.762 -15.722 1.00 94.56 87 THR A O 1
ATOM 704 N N . SER A 1 88 ? 10.707 -3.398 -15.026 1.00 96.56 88 SER A N 1
ATOM 705 C CA . SER A 1 88 ? 10.968 -3.111 -13.608 1.00 96.56 88 SER A CA 1
ATOM 706 C C . SER A 1 88 ? 12.157 -3.915 -13.072 1.00 96.56 88 SER A C 1
ATOM 708 O O . SER A 1 88 ? 12.339 -5.080 -13.415 1.00 96.56 88 SER A O 1
ATOM 710 N N . GLN A 1 89 ? 12.927 -3.312 -12.167 1.00 97.50 89 GLN A N 1
ATOM 711 C CA . GLN A 1 89 ? 13.984 -3.985 -11.405 1.00 97.50 89 GLN A CA 1
ATOM 712 C C . GLN A 1 89 ? 13.445 -5.079 -10.468 1.00 97.50 89 GLN A C 1
ATOM 714 O O . GLN A 1 89 ? 14.191 -5.981 -10.094 1.00 97.50 89 GLN A O 1
ATOM 719 N N . ARG A 1 90 ? 12.167 -4.997 -10.070 1.00 97.38 90 ARG A N 1
ATOM 720 C CA . ARG A 1 90 ? 11.476 -5.972 -9.207 1.00 97.38 90 ARG A CA 1
ATOM 721 C C . ARG A 1 90 ? 10.062 -6.244 -9.724 1.00 97.38 90 ARG A C 1
ATOM 723 O O . ARG A 1 90 ? 9.089 -5.794 -9.116 1.00 97.38 90 ARG A O 1
ATOM 730 N N . PRO A 1 91 ? 9.929 -6.949 -10.862 1.00 97.25 91 PRO A N 1
ATOM 731 C CA . PRO A 1 91 ? 8.626 -7.219 -11.464 1.00 97.25 91 PRO A CA 1
ATOM 732 C C . PRO A 1 91 ? 7.731 -8.049 -10.536 1.00 97.25 91 PRO A C 1
ATOM 734 O O . PRO A 1 91 ? 6.525 -7.830 -10.501 1.00 97.25 91 PRO A O 1
ATOM 737 N N . ASP A 1 92 ? 8.329 -8.925 -9.727 1.00 97.75 92 ASP A N 1
ATOM 738 C CA . ASP A 1 92 ? 7.662 -9.707 -8.687 1.00 97.75 92 ASP A CA 1
ATOM 739 C C . ASP A 1 92 ? 6.966 -8.820 -7.641 1.00 97.75 92 ASP A C 1
ATOM 741 O O . ASP A 1 92 ? 5.835 -9.093 -7.249 1.00 97.75 92 ASP A O 1
ATOM 745 N N . LEU A 1 93 ? 7.599 -7.712 -7.240 1.00 97.75 93 LEU A N 1
ATOM 746 C CA . LEU A 1 93 ? 7.021 -6.778 -6.269 1.00 97.75 93 LEU A CA 1
ATOM 747 C C . LEU A 1 93 ? 6.016 -5.817 -6.898 1.00 97.75 93 LEU A C 1
ATOM 749 O O . LEU A 1 93 ? 4.992 -5.498 -6.295 1.00 97.75 93 LEU A O 1
ATOM 753 N N . VAL A 1 94 ? 6.277 -5.378 -8.130 1.00 97.62 94 VAL A N 1
ATOM 754 C CA . VAL A 1 94 ? 5.309 -4.587 -8.898 1.00 97.62 94 VAL A CA 1
ATOM 755 C C . VAL A 1 94 ? 3.991 -5.350 -9.020 1.00 97.62 94 VAL A C 1
ATOM 757 O O .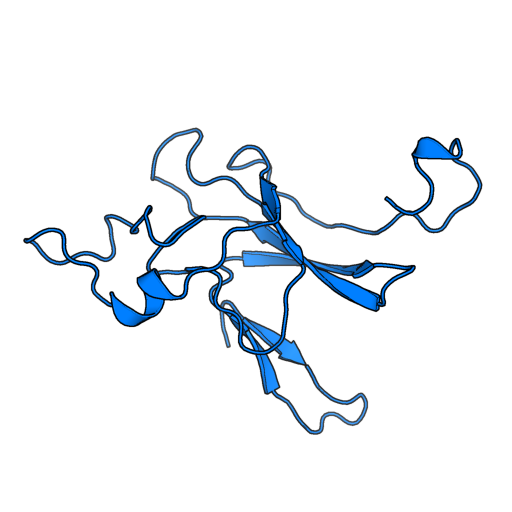 VAL A 1 94 ? 2.938 -4.780 -8.755 1.00 97.62 94 VAL A O 1
ATOM 760 N N . GLN A 1 95 ? 4.037 -6.644 -9.345 1.00 97.81 95 GLN A N 1
ATOM 761 C CA . GLN A 1 95 ? 2.842 -7.469 -9.536 1.00 97.81 95 GLN A CA 1
ATOM 762 C C . GLN A 1 95 ? 1.944 -7.565 -8.298 1.00 97.81 95 GLN A C 1
ATOM 764 O O . GLN A 1 95 ? 0.725 -7.608 -8.446 1.00 97.81 95 GLN A O 1
ATOM 769 N N . ILE A 1 96 ? 2.518 -7.568 -7.094 1.00 97.50 96 ILE A N 1
ATOM 770 C CA . ILE A 1 96 ? 1.759 -7.677 -5.837 1.00 97.50 96 ILE A CA 1
ATOM 771 C C . ILE A 1 96 ? 1.387 -6.319 -5.225 1.00 97.50 96 ILE A C 1
ATOM 773 O O . ILE A 1 96 ? 0.842 -6.274 -4.125 1.00 97.50 96 ILE A O 1
ATOM 777 N N . THR A 1 97 ? 1.688 -5.212 -5.912 1.00 97.69 97 THR A N 1
ATOM 778 C CA . THR A 1 97 ? 1.395 -3.859 -5.421 1.00 97.69 97 THR A CA 1
ATOM 779 C C . THR A 1 97 ? -0.105 -3.671 -5.222 1.00 97.69 97 THR A C 1
ATOM 781 O O . THR A 1 97 ? -0.894 -3.831 -6.155 1.00 97.69 97 THR A O 1
ATOM 784 N N . ARG A 1 98 ? -0.499 -3.303 -4.003 1.00 97.19 98 ARG A N 1
ATOM 785 C CA . ARG A 1 98 ? -1.877 -2.964 -3.654 1.00 97.19 98 ARG A CA 1
ATOM 786 C C . ARG A 1 98 ? -2.245 -1.559 -4.109 1.00 97.19 98 ARG A C 1
ATOM 788 O O . ARG A 1 98 ? -1.416 -0.650 -4.104 1.00 97.19 98 ARG A O 1
ATOM 795 N N . THR A 1 99 ? -3.508 -1.411 -4.497 1.00 95.31 99 THR A N 1
ATOM 796 C CA . THR A 1 99 ? -4.094 -0.119 -4.842 1.00 95.31 99 THR A CA 1
ATOM 797 C C . THR A 1 99 ? -4.720 0.517 -3.608 1.00 95.31 99 THR A C 1
ATOM 799 O O . THR A 1 99 ? -5.554 -0.139 -2.990 1.00 95.31 99 THR A O 1
ATOM 802 N N . PRO A 1 100 ? -4.329 1.755 -3.248 1.00 93.00 100 PRO A N 1
ATOM 803 C CA . PRO A 1 100 ? -4.927 2.470 -2.126 1.00 93.00 100 PRO A CA 1
ATOM 804 C C . PRO A 1 100 ? -6.414 2.777 -2.327 1.00 93.00 100 PRO A C 1
ATOM 806 O O . PRO A 1 100 ? -6.866 2.955 -3.459 1.00 93.00 100 PRO A O 1
ATOM 809 N N . ASP A 1 101 ? -7.147 2.908 -1.221 1.00 88.81 101 ASP A N 1
ATOM 810 C CA . ASP A 1 101 ? -8.599 3.132 -1.234 1.00 88.81 101 ASP A CA 1
ATOM 811 C C . ASP A 1 101 ? -8.988 4.574 -1.597 1.00 88.81 101 ASP A C 1
ATOM 813 O O . ASP A 1 101 ? -9.938 4.796 -2.348 1.00 88.81 101 ASP A O 1
ATOM 817 N N . VAL A 1 102 ? -8.264 5.563 -1.064 1.00 85.62 102 VAL A N 1
ATOM 818 C CA . VAL A 1 102 ? -8.550 6.990 -1.259 1.00 85.62 102 VAL A CA 1
ATOM 819 C C . VAL A 1 102 ? -7.280 7.715 -1.675 1.00 85.62 102 VAL A C 1
ATOM 821 O O . VAL A 1 102 ? -6.246 7.606 -1.017 1.00 85.62 102 VAL A O 1
ATOM 824 N N . LEU A 1 103 ? -7.371 8.483 -2.758 1.00 83.94 103 LEU A N 1
ATOM 825 C CA . LEU A 1 103 ? -6.283 9.309 -3.272 1.00 83.94 103 LEU A CA 1
ATOM 826 C C . LEU A 1 103 ? -6.529 10.771 -2.901 1.00 83.94 103 LEU A C 1
ATOM 828 O O . LEU A 1 103 ? -7.636 11.285 -3.065 1.00 83.94 103 LEU A O 1
ATOM 832 N N . PHE A 1 104 ? -5.484 11.441 -2.444 1.00 77.38 104 PHE A N 1
ATOM 833 C CA . PHE A 1 104 ? -5.441 12.885 -2.267 1.00 77.38 104 PHE A CA 1
ATOM 834 C C . PHE A 1 104 ? -4.648 13.514 -3.412 1.00 77.38 104 PHE A C 1
ATOM 836 O O . PHE A 1 104 ? -3.909 12.830 -4.122 1.00 77.38 104 PHE A O 1
ATOM 843 N N . GLN A 1 105 ? -4.778 14.828 -3.597 1.00 68.88 105 GLN A N 1
ATOM 844 C CA . GLN A 1 105 ? -3.904 15.533 -4.529 1.00 68.88 105 GLN A CA 1
ATOM 845 C C . GLN A 1 105 ? -2.443 15.337 -4.092 1.00 68.88 105 GLN A C 1
ATOM 847 O O . GLN A 1 105 ? -2.136 15.420 -2.896 1.00 68.88 105 GLN A O 1
ATOM 852 N N . GLY A 1 106 ? -1.552 15.061 -5.047 1.00 61.09 106 GLY A N 1
ATOM 853 C CA . GLY A 1 106 ? -0.117 14.977 -4.778 1.00 61.09 106 GLY A CA 1
ATOM 854 C C . GLY A 1 106 ? 0.378 16.236 -4.065 1.00 61.09 106 GLY A C 1
ATOM 855 O O . GLY A 1 106 ? -0.123 17.331 -4.315 1.00 61.09 106 GLY A O 1
ATOM 856 N N . HIS A 1 107 ? 1.330 16.075 -3.145 1.00 63.62 107 HIS A N 1
ATOM 857 C CA . HIS A 1 107 ? 1.940 17.184 -2.395 1.00 63.62 107 HIS A CA 1
ATOM 858 C C . HIS A 1 107 ? 0.996 17.945 -1.448 1.00 63.62 107 HIS A C 1
ATOM 860 O O . HIS A 1 107 ? 1.351 19.021 -0.966 1.00 63.62 107 HIS A O 1
ATOM 866 N N . SER A 1 108 ? -0.165 17.373 -1.109 1.00 61.56 108 SER A N 1
ATOM 867 C CA . SER A 1 108 ? -1.049 17.924 -0.066 1.00 61.56 108 SER A CA 1
ATOM 868 C C . SER A 1 108 ? -0.414 17.890 1.330 1.00 61.56 108 SER A C 1
ATOM 870 O O . SER A 1 108 ? -0.908 18.554 2.239 1.00 61.56 108 SER A O 1
ATOM 872 N N . ALA A 1 109 ? 0.676 17.129 1.498 1.00 61.75 109 ALA A N 1
ATOM 873 C CA . ALA A 1 109 ? 1.472 17.046 2.718 1.00 61.75 109 ALA A CA 1
ATOM 874 C C . ALA A 1 109 ? 0.618 16.701 3.944 1.00 61.75 109 ALA A C 1
ATOM 876 O O . ALA A 1 109 ? 0.667 17.384 4.967 1.00 61.75 109 ALA A O 1
ATOM 877 N N . VAL A 1 110 ? -0.184 15.635 3.837 1.00 58.12 110 VAL A N 1
ATOM 878 C CA . VAL A 1 110 ? -0.996 15.146 4.960 1.00 58.12 110 VAL A CA 1
ATOM 879 C C . VAL A 1 110 ? -0.085 14.935 6.176 1.00 58.12 110 VAL A C 1
ATOM 881 O O . VAL A 1 110 ? 0.956 14.286 6.069 1.00 58.12 110 VAL A O 1
ATOM 884 N N . LEU A 1 111 ? -0.454 15.516 7.321 1.00 62.59 111 LEU A N 1
ATOM 885 C CA . LEU A 1 111 ? 0.349 15.464 8.549 1.00 62.59 111 LEU A CA 1
ATOM 886 C C . LEU A 1 111 ? -0.193 14.465 9.572 1.00 62.59 111 LEU A C 1
ATOM 888 O O . LEU A 1 111 ? 0.597 13.879 10.302 1.00 62.59 111 LEU A O 1
ATOM 892 N N . ASP A 1 112 ? -1.511 14.264 9.616 1.00 58.59 112 ASP A N 1
ATOM 893 C CA . ASP A 1 112 ? -2.160 13.360 10.566 1.00 58.59 112 ASP A CA 1
ATOM 894 C C . ASP A 1 112 ? -3.566 12.956 10.082 1.00 58.59 112 ASP A C 1
ATOM 896 O O . ASP A 1 112 ? -4.117 13.571 9.164 1.00 58.59 112 ASP A O 1
ATOM 900 N N . MET A 1 113 ? -4.143 11.920 10.690 1.00 6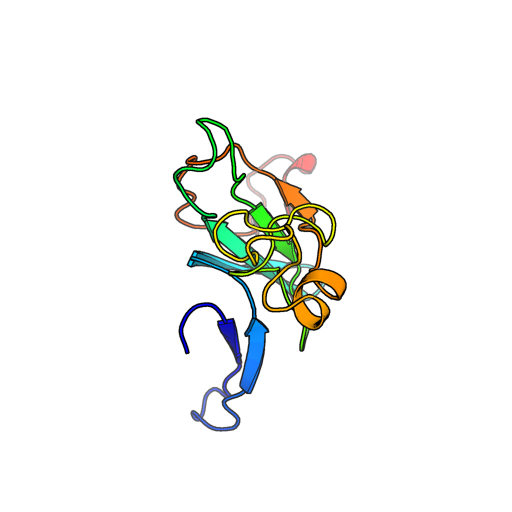6.81 113 MET A N 1
ATOM 901 C CA . MET A 1 113 ? -5.516 11.469 10.464 1.00 66.81 113 MET A CA 1
ATOM 902 C C . MET A 1 113 ? -6.081 10.814 11.725 1.00 66.81 113 MET A C 1
ATOM 904 O O . MET A 1 113 ? -5.416 10.018 12.381 1.00 66.81 113 MET A O 1
ATOM 908 N N . GLN A 1 114 ? -7.338 11.135 12.028 1.00 68.38 114 GLN A N 1
ATOM 909 C CA . GLN A 1 114 ? -8.084 10.558 13.138 1.00 68.38 114 GLN A CA 1
ATOM 910 C C . GLN A 1 114 ? -9.535 10.325 12.717 1.00 68.38 114 GLN A C 1
ATOM 912 O O . GLN A 1 114 ? -10.177 11.222 12.163 1.00 68.38 114 GLN A O 1
ATOM 917 N N . PHE A 1 115 ? -10.082 9.149 13.023 1.00 73.69 115 PHE A N 1
ATOM 918 C CA . PHE A 1 115 ? -11.512 8.908 12.841 1.00 73.69 115 PHE A CA 1
ATOM 919 C C . PHE A 1 115 ? -12.327 9.707 13.861 1.00 73.69 115 PHE A C 1
ATOM 921 O O . PHE A 1 115 ? -12.035 9.706 15.059 1.00 73.69 115 PHE A O 1
ATOM 928 N N . TYR A 1 116 ? -13.398 10.362 13.410 1.00 69.94 116 TYR A N 1
ATOM 929 C CA . TYR A 1 116 ? -14.265 11.131 14.300 1.00 69.94 116 TYR A CA 1
ATOM 930 C C . TYR A 1 116 ? -15.052 10.213 15.251 1.00 69.94 116 TYR A C 1
ATOM 932 O O . TYR A 1 116 ? -15.868 9.399 14.813 1.00 69.94 116 TYR A O 1
ATOM 940 N N . ARG A 1 117 ? -14.830 10.374 16.566 1.00 66.25 117 ARG A N 1
ATOM 941 C CA . ARG A 1 117 ? -15.461 9.578 17.646 1.00 66.25 117 ARG A CA 1
ATOM 942 C C . ARG A 1 117 ? -16.469 10.364 18.499 1.00 66.25 117 ARG A C 1
ATOM 944 O O . ARG A 1 117 ? -16.991 9.835 19.477 1.00 66.25 117 ARG A O 1
ATOM 951 N N . GLY A 1 118 ? -16.715 11.632 18.170 1.00 64.94 118 GLY A N 1
ATOM 952 C CA . GLY A 1 118 ? -17.628 12.500 18.918 1.00 64.94 118 GLY A CA 1
ATOM 953 C C . GLY A 1 118 ? -19.096 12.364 18.497 1.00 64.94 118 GLY A C 1
ATOM 954 O O . GLY A 1 118 ? -19.432 11.703 17.518 1.00 64.94 118 GLY A O 1
ATOM 955 N N . ASN A 1 119 ? -19.984 13.046 19.222 1.00 64.94 119 ASN A N 1
ATOM 956 C CA . ASN A 1 119 ? -21.418 13.167 18.912 1.00 64.94 119 ASN A CA 1
ATOM 957 C C . ASN A 1 119 ? -21.845 14.616 18.593 1.00 64.94 119 ASN A C 1
ATOM 959 O O . ASN A 1 119 ? -23.034 14.913 18.522 1.00 64.94 119 ASN A O 1
ATOM 963 N N . GLN A 1 120 ? -20.875 15.514 18.419 1.00 72.50 120 GLN A N 1
ATOM 964 C CA . GLN A 1 120 ? -21.077 16.957 18.250 1.00 72.50 120 GLN A CA 1
ATOM 965 C C . GLN A 1 120 ? -21.290 17.358 16.779 1.00 72.50 120 GLN A C 1
ATOM 967 O O . GLN A 1 120 ? -21.788 18.447 16.504 1.00 72.50 120 GLN A O 1
ATOM 972 N N . CYS A 1 121 ? -20.939 16.486 15.828 1.00 63.44 121 CYS A N 1
ATOM 973 C CA . CYS A 1 121 ? -21.198 16.675 14.402 1.00 63.44 121 CYS A CA 1
ATOM 974 C C . CYS A 1 121 ? -22.503 15.981 13.959 1.00 63.44 121 CYS A C 1
ATOM 976 O O . CYS A 1 121 ? -22.901 14.972 14.555 1.00 63.44 121 CYS A O 1
ATOM 978 N N . PRO A 1 122 ? -23.153 16.478 12.881 1.00 70.12 122 PRO A N 1
ATOM 979 C CA . PRO A 1 122 ? -24.306 15.820 12.266 1.00 70.12 122 PRO A CA 1
ATOM 980 C C . PRO A 1 122 ? -24.046 14.337 11.983 1.00 70.12 122 PRO A C 1
ATOM 982 O O . PRO A 1 122 ? -22.924 13.962 11.643 1.00 70.12 122 PRO A O 1
ATOM 985 N N . SER A 1 123 ? -25.090 13.506 12.056 1.00 69.00 123 SER A N 1
ATOM 986 C CA . SER A 1 123 ? -24.993 12.039 11.946 1.00 69.00 123 SER A CA 1
ATOM 987 C C . SER A 1 123 ? -24.207 11.547 10.726 1.00 69.00 123 SER A C 1
ATOM 989 O O . SER A 1 123 ? -23.486 10.562 10.831 1.00 69.00 123 SER A O 1
ATOM 991 N N . ARG A 1 124 ? -24.274 12.266 9.597 1.00 70.56 124 ARG A N 1
ATOM 992 C CA . ARG A 1 124 ? -23.533 11.945 8.364 1.00 70.56 124 ARG A CA 1
ATOM 993 C C . ARG A 1 124 ? -22.003 12.002 8.481 1.00 70.56 124 ARG A C 1
ATOM 995 O O . ARG A 1 124 ? -21.339 11.513 7.584 1.00 70.56 124 ARG A O 1
ATOM 1002 N N . TYR A 1 125 ? -21.463 12.623 9.529 1.00 58.91 125 TYR A N 1
ATOM 1003 C CA . TYR A 1 125 ? -20.020 12.712 9.799 1.00 58.91 125 TYR A CA 1
ATOM 1004 C C . TYR A 1 125 ? -19.588 11.821 10.969 1.00 58.91 125 TYR A C 1
ATOM 1006 O O . TYR A 1 125 ? -18.424 11.819 11.366 1.00 58.91 125 TYR A O 1
ATOM 1014 N N . GLN A 1 126 ? -20.526 11.095 11.582 1.00 65.31 126 GLN A N 1
ATOM 1015 C CA . GLN A 1 126 ? -20.192 10.190 12.669 1.00 65.31 126 GLN A CA 1
ATOM 1016 C C . GLN A 1 126 ? -19.509 8.949 12.098 1.00 65.31 126 GLN A C 1
ATOM 1018 O O . GLN A 1 126 ? -20.104 8.239 11.288 1.00 65.31 126 GLN A O 1
ATOM 1023 N N . ASN A 1 127 ? -18.329 8.623 12.637 1.00 58.91 127 ASN A N 1
ATOM 1024 C CA . ASN A 1 127 ? -17.488 7.465 12.301 1.00 58.91 127 ASN A CA 1
ATOM 1025 C C . ASN A 1 127 ? -16.615 7.574 11.041 1.00 58.91 127 ASN A C 1
ATOM 1027 O O . ASN A 1 127 ? -15.954 6.587 10.729 1.00 58.91 127 ASN A O 1
ATOM 1031 N N . GLY A 1 128 ? -16.541 8.748 10.405 1.00 54.88 128 GLY A N 1
ATOM 1032 C CA . GLY A 1 128 ? -15.774 8.938 9.168 1.00 54.88 128 GLY A CA 1
ATOM 1033 C C . GLY A 1 128 ? -16.596 8.574 7.947 1.00 54.88 128 GLY A C 1
ATOM 1034 O O . GLY A 1 128 ? -16.747 7.364 7.684 1.00 54.88 128 GLY A O 1
#

Sequence (128 aa):
SRASVQVINLDGSNNATFAWGLRNRVGIDFHPKTGDLYVCVQERDGLGDDLVPDYFTRIQQDEFYGWPFAYMSPKFIDPRRVFANGTSQRPDLVQITRTPDVLFQGHSAVLDMQFYRGNQCPSRYQNG

Radius of gyration: 16.31 Å; chains: 1; bounding box: 42×28×48 Å

pLDDT: mean 85.43, std 12.62, range [48.84, 97.81]

Organism: NCBI:txid433720

InterPro domains:
  IPR011041 Soluble quinoprotein glucose/sorbosone dehydrogenase, beta-propeller domain superfamily [SSF50952] (5-81)
  IPR011042 Six-bladed beta-propeller, TolB-like [G3DSA:2.120.10.30] (2-128)
  IPR012938 Glucose/Sorbosone dehydrogenase [PF07995] (10-123)

Secondary structure (DSSP, 8-state):
--SEEEE--TTS---EEEEE--SEEEEEEE-TTT--EEEEEE--SSS-TT-S--EEEE--TTEE--TTTEESEEEEE-GGGB-TTS-BS-HHHHHTBPPPSEEPPTT-----------SSS-GGGTT-